Protein AF-A0A427YG38-F1 (afdb_monomer)

Secondary structure (DSSP, 8-state):
-HHHHHHHHHHHHHHHHHHHHHSSPPSSS--------SSTTS--------SSPPSS----STT-TT--HHHHHHHHHHHHHHHHHS-HHHHHHHHTT-HHHHHHHHTTS-HHHHHHHHHHHHHTT-

Sequence (126 aa):
MFNDDFQSTYERIAKRTVEMMAEEPEPEEREQIQLVAEDPSLTISFNLPDGPPPADLRLEGPGTEEMDVEVVREFLQRKWDIFESFKPELKQALKTEKLDEVNKVLARMKVPEAEEVVEKMQEGEC

Mean predicted aligned error: 11.21 Å

Structure (mmCIF, N/CA/C/O backbone):
data_AF-A0A427YG38-F1
#
_entry.id   AF-A0A427YG38-F1
#
loop_
_atom_site.group_PDB
_atom_site.id
_atom_site.type_symbol
_atom_site.label_atom_id
_atom_site.label_alt_id
_atom_site.label_comp_id
_atom_site.label_asym_id
_atom_site.label_entity_id
_atom_site.label_seq_id
_atom_site.pdbx_PDB_ins_code
_atom_site.Cartn_x
_atom_site.Cartn_y
_atom_site.Cartn_z
_atom_site.occupancy
_atom_site.B_iso_or_equiv
_atom_site.auth_seq_id
_atom_site.auth_comp_id
_atom_site.auth_asym_id
_atom_site.auth_atom_id
_atom_site.pdbx_PDB_model_num
ATOM 1 N N . MET A 1 1 ? -19.131 -31.932 29.374 1.00 72.06 1 MET A N 1
ATOM 2 C CA . MET A 1 1 ? -18.103 -31.282 30.214 1.00 72.06 1 MET A CA 1
ATOM 3 C C . MET A 1 1 ? -16.980 -30.706 29.361 1.00 72.06 1 MET A C 1
ATOM 5 O O . MET A 1 1 ? -16.987 -29.507 29.176 1.00 72.06 1 MET A O 1
ATOM 9 N N . PHE A 1 2 ? -16.095 -31.503 28.739 1.00 86.19 2 PHE A N 1
ATOM 10 C CA . PHE A 1 2 ? -15.015 -30.943 27.896 1.00 86.19 2 PHE A CA 1
ATOM 11 C C . PHE A 1 2 ? -15.514 -30.096 26.706 1.00 86.19 2 PHE A C 1
ATOM 13 O O . PHE A 1 2 ? -15.025 -28.993 26.494 1.00 86.19 2 PHE A O 1
ATOM 20 N N . ASN A 1 3 ? -16.509 -30.581 25.952 1.00 89.12 3 ASN A N 1
ATOM 21 C CA . ASN A 1 3 ? -17.047 -29.830 24.808 1.00 89.12 3 ASN A CA 1
ATOM 22 C C . ASN A 1 3 ? -17.744 -28.528 25.228 1.00 89.12 3 ASN A C 1
ATOM 24 O O . ASN A 1 3 ? -17.624 -27.529 24.527 1.00 89.12 3 ASN A O 1
ATOM 28 N N . ASP A 1 4 ? -18.418 -28.534 26.378 1.00 88.12 4 ASP A N 1
ATOM 29 C CA . ASP A 1 4 ? -19.126 -27.361 26.904 1.00 88.12 4 ASP A CA 1
ATOM 30 C C . ASP A 1 4 ? -18.126 -26.290 27.382 1.00 88.12 4 ASP A C 1
ATOM 32 O O . ASP A 1 4 ? -18.282 -25.098 27.106 1.00 88.12 4 ASP A O 1
ATOM 36 N N . ASP A 1 5 ? -17.036 -26.715 28.029 1.00 87.50 5 ASP A N 1
ATOM 37 C CA . ASP A 1 5 ? -15.943 -25.830 28.449 1.00 87.50 5 ASP A CA 1
ATOM 38 C C . ASP A 1 5 ? -15.187 -25.249 27.237 1.00 87.50 5 ASP A C 1
ATOM 40 O O . ASP A 1 5 ? -14.803 -24.074 27.236 1.00 87.50 5 ASP A O 1
ATOM 44 N N . PHE A 1 6 ? -15.021 -26.040 26.171 1.00 94.00 6 PHE A N 1
ATOM 45 C CA . PHE A 1 6 ? -14.421 -25.584 24.916 1.00 94.00 6 PHE A CA 1
ATOM 46 C C . PHE A 1 6 ? -15.293 -24.532 24.218 1.00 94.00 6 PHE A C 1
ATOM 48 O O . PHE A 1 6 ? -14.793 -23.465 23.855 1.00 94.00 6 PHE A O 1
ATOM 55 N N . GLN A 1 7 ? -16.596 -24.798 24.077 1.00 92.56 7 GLN A N 1
ATOM 56 C CA . GLN A 1 7 ? -17.547 -23.864 23.469 1.00 92.56 7 GLN A CA 1
ATOM 57 C C . GLN A 1 7 ? -17.645 -22.557 24.255 1.00 92.56 7 GLN A C 1
ATOM 59 O O . GLN A 1 7 ? -17.498 -21.489 23.665 1.00 92.56 7 GLN A O 1
ATOM 64 N N . SER A 1 8 ? -17.787 -22.619 25.581 1.00 91.00 8 SER A N 1
ATOM 65 C CA . SER A 1 8 ? -17.882 -21.405 26.405 1.00 91.00 8 SER A CA 1
ATOM 66 C C . SER A 1 8 ? -16.614 -20.543 26.341 1.00 91.00 8 SER A C 1
ATOM 68 O O . SER A 1 8 ? -16.684 -19.311 26.322 1.00 91.00 8 SER A O 1
ATOM 70 N N . THR A 1 9 ? -15.438 -21.173 26.260 1.00 89.19 9 THR A N 1
ATOM 71 C CA . THR A 1 9 ? -14.164 -20.460 26.102 1.00 89.19 9 THR A CA 1
ATOM 72 C C . THR A 1 9 ? -14.063 -19.810 24.727 1.00 89.19 9 THR A C 1
ATOM 74 O O . THR A 1 9 ? -13.687 -18.639 24.639 1.00 89.19 9 THR A O 1
ATOM 77 N N . TYR A 1 10 ? -14.427 -20.538 23.667 1.00 93.19 10 TYR A N 1
ATOM 78 C CA . TYR A 1 10 ? -14.460 -20.007 22.307 1.00 93.19 10 TYR A CA 1
ATOM 79 C C . TYR A 1 10 ? -15.397 -18.8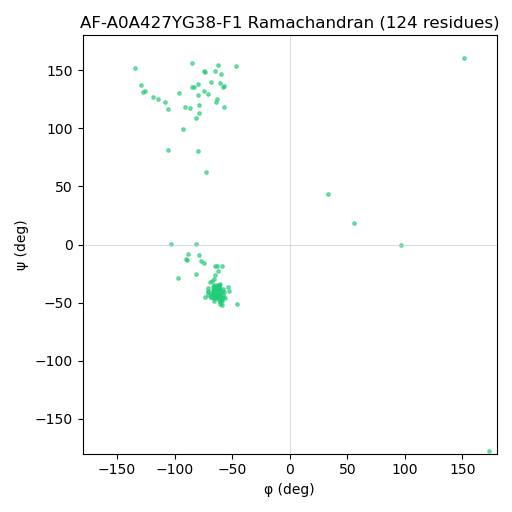01 22.204 1.00 93.19 10 TYR A C 1
ATOM 81 O O . TYR A 1 10 ? -14.976 -17.745 21.741 1.00 93.19 10 TYR A O 1
ATOM 89 N N . GLU A 1 11 ? -16.623 -18.909 22.720 1.00 93.88 11 GLU A N 1
ATOM 90 C CA . GLU A 1 11 ? -17.601 -17.816 22.734 1.00 93.88 11 GLU A CA 1
ATOM 91 C C . GLU A 1 11 ? -17.081 -16.589 23.485 1.00 93.88 11 GLU A C 1
ATOM 93 O O . GLU A 1 11 ? -17.250 -15.462 23.024 1.00 93.88 11 GLU A O 1
ATOM 98 N N . ARG A 1 12 ? -16.385 -16.780 24.611 1.00 91.06 12 ARG A N 1
ATOM 99 C CA . ARG A 1 12 ? -15.800 -15.670 25.374 1.00 91.06 12 ARG A CA 1
ATOM 100 C C . ARG A 1 12 ? -14.676 -14.966 24.612 1.00 91.06 12 ARG A C 1
ATOM 102 O O . ARG A 1 12 ? -14.564 -13.745 24.695 1.00 91.06 12 ARG A O 1
ATOM 109 N N . ILE A 1 13 ? -13.836 -15.715 23.898 1.00 91.31 13 ILE A N 1
ATOM 110 C CA . ILE A 1 13 ? -12.754 -15.156 23.071 1.00 91.31 13 ILE A CA 1
ATOM 111 C C . ILE A 1 13 ? -13.337 -14.456 21.834 1.00 91.31 13 ILE A C 1
ATOM 113 O O . ILE A 1 13 ? -12.941 -13.333 21.524 1.00 91.31 13 ILE A O 1
ATOM 117 N N . ALA A 1 14 ? -14.316 -15.072 21.170 1.00 90.62 14 ALA A N 1
ATOM 118 C CA . ALA A 1 14 ? -15.021 -14.491 20.030 1.00 90.62 14 ALA A CA 1
ATOM 119 C C . ALA A 1 14 ? -15.742 -13.191 20.423 1.00 90.62 14 ALA A C 1
ATOM 121 O O . ALA A 1 14 ? -15.636 -12.179 19.741 1.00 90.62 14 ALA A O 1
ATOM 122 N N . LYS A 1 15 ? -16.402 -13.173 21.584 1.00 90.44 15 LYS A N 1
ATOM 123 C CA . LYS A 1 15 ? -17.060 -11.972 22.103 1.00 90.44 15 LYS A CA 1
ATOM 124 C C . LYS A 1 15 ? -16.062 -10.848 22.387 1.00 90.44 15 LYS A C 1
ATOM 126 O O . LYS A 1 15 ? -16.279 -9.730 21.940 1.00 90.44 15 LYS A O 1
ATOM 131 N N . ARG A 1 16 ? -14.940 -11.152 23.049 1.00 87.19 16 ARG A N 1
ATOM 132 C CA . ARG A 1 16 ? -13.891 -10.156 23.325 1.00 87.19 16 ARG A CA 1
ATOM 133 C C . ARG A 1 16 ? -13.250 -9.600 22.060 1.00 87.19 16 ARG A C 1
ATOM 135 O O . ARG A 1 16 ? -12.946 -8.421 22.020 1.00 87.19 16 ARG A O 1
ATOM 142 N N . THR A 1 17 ? -13.034 -10.424 21.038 1.00 80.69 17 THR A N 1
ATOM 143 C CA . THR A 1 17 ? -12.457 -9.948 19.767 1.00 80.69 17 THR A CA 1
ATOM 144 C C . THR A 1 17 ? -13.401 -8.995 19.039 1.00 80.69 17 THR A C 1
ATOM 146 O O . THR A 1 17 ? -12.946 -7.965 18.553 1.00 80.69 17 THR A O 1
ATOM 149 N N . VAL A 1 18 ? -14.708 -9.270 19.047 1.00 83.62 18 VAL A N 1
ATOM 150 C CA . VAL A 1 18 ? -15.725 -8.346 18.517 1.00 83.62 18 VAL A CA 1
ATOM 151 C C . VAL A 1 18 ? -15.801 -7.057 19.341 1.00 83.62 18 VAL A C 1
ATOM 153 O O . VAL A 1 18 ? -15.850 -5.975 18.768 1.00 83.62 18 VAL A O 1
ATOM 156 N N . GLU A 1 19 ? -15.773 -7.154 20.672 1.00 83.12 19 GLU A N 1
ATOM 157 C CA . GLU A 1 19 ? -15.771 -5.987 21.567 1.00 83.12 19 GLU A CA 1
ATOM 158 C C . GLU A 1 19 ? -14.520 -5.118 21.370 1.00 83.12 19 GLU A C 1
ATOM 160 O O . GLU A 1 19 ? -14.646 -3.907 21.266 1.00 83.12 19 GLU A O 1
ATOM 165 N N . MET A 1 20 ? -13.332 -5.712 21.215 1.00 74.25 20 MET A N 1
ATOM 166 C CA . MET A 1 20 ? -12.085 -4.980 20.945 1.00 74.25 20 MET A CA 1
ATOM 167 C C . MET A 1 20 ? -12.086 -4.277 19.583 1.00 74.25 20 MET A C 1
ATOM 169 O O . MET A 1 20 ? -11.514 -3.200 19.463 1.00 74.25 20 MET A O 1
ATOM 173 N N . MET A 1 21 ? -12.719 -4.870 18.565 1.00 70.44 21 MET A N 1
ATOM 174 C CA . MET A 1 21 ? -12.921 -4.222 17.262 1.00 70.44 21 MET A CA 1
ATOM 175 C C . MET A 1 21 ? -13.923 -3.062 17.349 1.00 70.44 21 MET A C 1
ATOM 177 O O . MET A 1 21 ? -13.791 -2.087 16.621 1.00 70.44 21 MET A O 1
ATOM 181 N N . ALA A 1 22 ? -14.920 -3.156 18.232 1.00 70.00 22 ALA A N 1
ATOM 182 C CA . ALA A 1 22 ? -15.909 -2.100 18.454 1.00 70.00 22 ALA A CA 1
ATOM 183 C C . ALA A 1 22 ? -15.410 -0.983 19.393 1.00 70.00 22 ALA A C 1
ATOM 185 O O . ALA A 1 22 ? -15.894 0.140 19.306 1.00 70.00 22 ALA A O 1
ATOM 186 N N . GLU A 1 23 ? -14.459 -1.285 20.283 1.00 62.75 23 GLU A N 1
ATOM 187 C CA . GLU A 1 23 ? -13.730 -0.321 21.123 1.00 62.75 23 GLU A CA 1
ATOM 188 C C . GLU A 1 23 ? -12.562 0.354 20.386 1.00 62.75 23 GLU A C 1
ATOM 190 O O . GLU A 1 23 ? -11.879 1.200 20.973 1.00 62.75 23 GLU A O 1
ATOM 195 N N . GLU A 1 24 ? -12.315 0.030 19.107 1.00 59.09 24 GLU A N 1
ATOM 196 C CA . GLU A 1 24 ? -11.511 0.921 18.274 1.00 59.09 24 GLU A CA 1
ATOM 197 C C . GLU A 1 24 ? -12.197 2.291 18.288 1.00 59.09 24 GLU A C 1
ATOM 199 O O . GLU A 1 24 ? -13.369 2.387 17.924 1.00 59.09 24 GLU A O 1
ATOM 204 N N . PRO A 1 25 ? -11.527 3.342 18.785 1.00 53.00 25 PRO A N 1
ATOM 205 C CA . PRO A 1 25 ? -12.197 4.599 19.045 1.00 53.00 25 PRO A CA 1
ATOM 206 C C . PRO A 1 25 ? -12.786 5.144 17.748 1.00 53.00 25 PRO A C 1
ATOM 208 O O . PRO A 1 25 ? -12.147 5.099 16.691 1.00 53.00 25 PRO A O 1
ATOM 211 N N . GLU A 1 26 ? -14.006 5.671 17.868 1.00 59.06 26 GLU A N 1
ATOM 212 C CA . GLU A 1 26 ? -14.631 6.528 16.864 1.00 59.06 26 GLU A CA 1
ATOM 213 C C . GLU A 1 26 ? -13.640 7.611 16.394 1.00 59.06 26 GLU A C 1
ATOM 215 O O . GLU A 1 26 ? -12.716 7.950 17.140 1.00 59.06 26 GLU A O 1
ATOM 220 N N . PRO A 1 27 ? -13.778 8.134 15.159 1.00 51.53 27 PRO A N 1
ATOM 221 C CA . PRO A 1 27 ? -12.769 8.966 14.504 1.00 51.53 27 PRO A CA 1
ATOM 222 C C . PRO A 1 27 ? -12.692 10.381 15.110 1.00 51.53 27 PRO A C 1
ATOM 224 O O . PRO A 1 27 ? -12.946 11.376 14.440 1.00 51.53 27 PRO A O 1
ATOM 227 N N . GLU A 1 28 ? -12.338 10.492 16.386 1.00 50.03 28 GLU A N 1
ATOM 228 C CA . GLU A 1 28 ? -11.843 11.716 17.003 1.00 50.03 28 GLU A CA 1
ATOM 229 C C . GLU A 1 28 ? -10.373 11.885 16.614 1.00 50.03 28 GLU A C 1
ATOM 231 O O . GLU A 1 28 ? -9.534 11.064 16.982 1.00 50.03 28 GLU A O 1
ATOM 236 N N . GLU A 1 29 ? -10.103 12.924 15.814 1.00 58.97 29 GLU A N 1
ATOM 237 C CA . GLU A 1 29 ? -8.800 13.572 15.561 1.00 58.97 29 GLU A CA 1
ATOM 238 C C . GLU A 1 29 ? -7.563 12.656 15.582 1.00 58.97 29 GLU A C 1
ATOM 240 O O . GLU A 1 29 ? -6.512 12.994 16.123 1.00 58.97 29 GLU A O 1
ATOM 245 N N . ARG A 1 30 ? -7.656 11.475 14.970 1.00 68.38 30 ARG A N 1
ATOM 246 C CA . ARG A 1 30 ? -6.468 10.676 14.679 1.00 68.38 30 ARG A CA 1
ATOM 247 C C . ARG A 1 30 ? -5.744 11.321 13.513 1.00 68.38 30 ARG A C 1
ATOM 249 O O . ARG A 1 30 ? -6.370 11.637 12.505 1.00 68.38 30 ARG A O 1
ATOM 256 N N . GLU A 1 31 ? -4.438 11.497 13.657 1.00 80.69 31 GLU A N 1
ATOM 257 C CA . GLU A 1 31 ? -3.556 11.838 12.546 1.00 80.69 31 GLU A CA 1
ATOM 258 C C . GLU A 1 31 ? -3.667 10.744 11.471 1.00 80.69 31 GLU A C 1
ATOM 260 O O . GLU A 1 31 ? -3.710 9.552 11.786 1.00 80.69 31 GLU A O 1
ATOM 265 N N . GLN A 1 32 ? -3.772 11.149 10.205 1.00 88.00 32 GLN A N 1
ATOM 266 C CA . GLN A 1 32 ? -3.947 10.251 9.060 1.00 88.00 32 GLN A CA 1
ATOM 267 C C . GLN A 1 32 ? -3.003 10.672 7.943 1.00 88.00 32 GLN A C 1
ATOM 269 O O . GLN A 1 32 ? -2.691 11.854 7.793 1.00 88.00 32 GLN A O 1
ATOM 274 N N . ILE A 1 33 ? -2.603 9.704 7.127 1.00 89.25 33 ILE A N 1
ATOM 275 C CA . ILE A 1 33 ? -1.859 9.959 5.898 1.00 89.25 33 ILE A CA 1
ATOM 276 C C . ILE A 1 33 ? -2.841 9.997 4.728 1.00 89.25 33 ILE A C 1
ATOM 278 O O . ILE A 1 33 ? -3.666 9.095 4.572 1.00 89.25 33 ILE A O 1
ATOM 282 N N . GLN A 1 34 ? -2.739 11.040 3.903 1.00 89.56 34 GLN A N 1
ATOM 283 C CA . GLN A 1 34 ? -3.554 11.223 2.707 1.00 89.56 34 GLN A CA 1
ATOM 284 C C . GLN A 1 34 ? -2.663 11.444 1.485 1.00 89.56 34 GLN A C 1
ATOM 286 O O . GLN A 1 34 ? -1.773 12.293 1.492 1.00 89.56 34 GLN A O 1
ATOM 291 N N . LEU A 1 35 ? -2.954 10.714 0.412 1.00 88.94 35 LEU A N 1
ATOM 292 C CA . LEU A 1 35 ? -2.379 10.958 -0.901 1.00 88.94 35 LEU A CA 1
ATOM 293 C C . LEU A 1 35 ? -3.169 12.061 -1.612 1.00 88.94 35 LEU A C 1
ATOM 295 O O . LEU A 1 35 ? -4.404 12.051 -1.623 1.00 88.94 35 LEU A O 1
ATOM 299 N N . VAL A 1 36 ? -2.448 12.992 -2.232 1.00 87.44 36 VAL A N 1
ATOM 300 C CA . VAL A 1 36 ? -3.003 14.122 -2.984 1.00 87.44 36 VAL A CA 1
ATOM 301 C C . VAL A 1 36 ? -2.341 14.153 -4.358 1.00 87.44 36 VAL A C 1
ATOM 303 O O . VAL A 1 36 ? -1.135 13.941 -4.469 1.00 87.44 36 VAL A O 1
ATOM 306 N N . ALA A 1 37 ? -3.129 14.394 -5.405 1.00 82.25 37 ALA A N 1
ATOM 307 C CA . ALA A 1 37 ? -2.595 14.600 -6.745 1.00 82.25 37 ALA A CA 1
ATOM 308 C C . ALA A 1 37 ? -1.816 15.921 -6.808 1.00 82.25 37 ALA A C 1
ATOM 310 O O . ALA A 1 37 ? -2.274 16.931 -6.273 1.00 82.25 37 ALA A O 1
ATOM 311 N N . GLU A 1 38 ? -0.679 15.931 -7.502 1.00 80.94 38 GLU A N 1
ATOM 312 C CA . GLU A 1 38 ? 0.097 17.159 -7.717 1.00 80.94 38 GLU A CA 1
ATOM 313 C C . GLU A 1 38 ? -0.704 18.215 -8.503 1.00 80.94 38 GLU A C 1
ATOM 315 O O . GLU A 1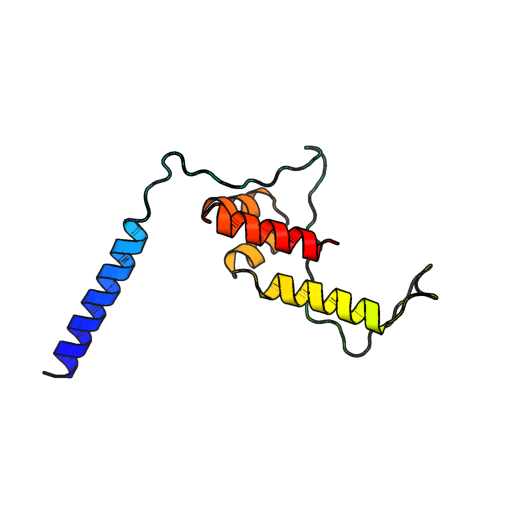 38 ? -0.637 19.403 -8.192 1.00 80.94 38 GLU A O 1
ATOM 320 N N . ASP A 1 39 ? -1.530 17.776 -9.461 1.00 79.50 39 ASP A N 1
ATOM 321 C CA . ASP A 1 39 ? -2.490 18.615 -10.182 1.00 79.50 39 ASP A CA 1
ATOM 322 C C . ASP A 1 39 ? -3.896 17.981 -10.113 1.00 79.50 39 ASP A C 1
ATOM 324 O O . ASP A 1 39 ? -4.042 16.795 -10.423 1.00 79.50 39 ASP A O 1
ATOM 328 N N . PRO A 1 40 ? -4.953 18.740 -9.760 1.00 73.19 40 PRO A N 1
ATOM 329 C CA . PRO A 1 40 ? -6.338 18.251 -9.729 1.00 73.19 40 PRO A CA 1
ATOM 330 C C . PRO A 1 40 ? -6.870 17.718 -11.070 1.00 73.19 40 PRO A C 1
ATOM 332 O O . PRO A 1 40 ? -7.889 17.030 -11.099 1.00 73.19 40 PRO A O 1
ATOM 335 N N . SER A 1 41 ? -6.222 18.070 -12.179 1.00 73.94 41 SER A N 1
ATOM 336 C CA . SER A 1 41 ? -6.574 17.664 -13.543 1.00 73.94 41 SER A CA 1
ATOM 337 C C . SER A 1 41 ? -5.876 16.370 -13.972 1.00 73.94 41 SER A C 1
ATOM 339 O O . SER A 1 41 ? -6.236 15.800 -15.004 1.00 73.94 41 SER A O 1
ATOM 341 N N . LEU A 1 42 ? -4.871 15.904 -13.218 1.00 71.75 42 LEU A N 1
ATOM 342 C CA . LEU A 1 42 ? -4.165 14.657 -13.501 1.00 71.75 42 LEU A CA 1
ATOM 343 C C . LEU A 1 42 ? -4.985 13.462 -13.010 1.00 71.75 42 LEU A C 1
ATOM 345 O O . LEU A 1 42 ? -5.399 13.384 -11.855 1.00 71.75 42 LEU A O 1
ATOM 349 N N . THR A 1 43 ? -5.195 12.492 -13.900 1.00 66.50 43 THR A N 1
ATOM 350 C CA . THR A 1 43 ? -5.753 11.190 -13.522 1.00 66.50 43 THR A CA 1
ATOM 351 C C . THR A 1 43 ? -4.618 10.337 -12.971 1.00 66.50 43 THR A C 1
ATOM 353 O O . THR A 1 43 ? -3.735 9.927 -13.723 1.00 66.50 43 THR A O 1
ATOM 356 N N . ILE A 1 44 ? -4.616 10.095 -11.659 1.00 70.81 44 ILE A N 1
ATOM 357 C CA . ILE A 1 44 ? -3.648 9.186 -11.039 1.00 70.81 44 ILE A CA 1
ATOM 358 C C . ILE A 1 44 ? -3.899 7.783 -11.587 1.00 70.81 44 ILE A C 1
ATOM 360 O O . ILE A 1 44 ? -5.003 7.260 -11.470 1.00 70.81 44 ILE A O 1
ATOM 364 N N . SER A 1 45 ? -2.870 7.191 -12.185 1.00 72.44 45 SER A N 1
ATOM 365 C CA . SER A 1 45 ? -2.873 5.796 -12.626 1.00 72.44 45 SER A CA 1
ATOM 366 C C . SER A 1 45 ? -1.841 5.049 -11.794 1.00 72.44 45 SER A C 1
ATOM 368 O O . SER A 1 45 ? -0.690 5.473 -11.736 1.00 72.44 45 SER A O 1
ATOM 370 N N . PHE A 1 46 ? -2.247 3.965 -11.139 1.00 78.75 46 PHE A N 1
ATOM 371 C CA . PHE A 1 46 ? -1.323 3.112 -10.394 1.00 78.75 46 PHE A CA 1
ATOM 372 C C . PHE A 1 46 ? -0.829 2.018 -11.339 1.00 78.75 46 PHE A C 1
ATOM 374 O O . PHE A 1 46 ? -1.627 1.219 -11.826 1.00 78.75 46 PHE A O 1
ATOM 381 N N . ASN A 1 47 ? 0.476 1.965 -11.611 1.00 78.69 47 ASN A N 1
ATOM 382 C CA . ASN A 1 47 ? 1.047 0.937 -12.484 1.00 78.69 47 ASN A CA 1
ATOM 383 C C . ASN A 1 47 ? 1.224 -0.369 -11.705 1.00 78.69 47 ASN A C 1
ATOM 385 O O . ASN A 1 47 ? 2.309 -0.684 -11.214 1.00 78.69 47 ASN A O 1
ATOM 389 N N . LEU A 1 48 ? 0.131 -1.116 -11.558 1.00 83.19 48 LEU A N 1
ATOM 390 C CA . LEU A 1 48 ? 0.128 -2.354 -10.790 1.00 83.19 48 LEU A CA 1
ATOM 391 C C . LEU A 1 48 ? 0.702 -3.520 -11.597 1.00 83.19 48 LEU A C 1
ATOM 393 O O . LEU A 1 48 ? 0.369 -3.678 -12.771 1.00 83.19 48 LEU A O 1
ATOM 397 N N . PRO A 1 49 ? 1.527 -4.378 -10.974 1.00 84.31 49 PRO A N 1
ATOM 398 C CA . PRO A 1 49 ? 1.953 -5.609 -11.612 1.00 84.31 49 PRO A CA 1
ATOM 399 C C . PRO A 1 49 ? 0.773 -6.590 -11.696 1.00 84.31 49 PRO A C 1
ATOM 401 O O . PRO A 1 49 ? 0.115 -6.885 -10.697 1.00 84.31 49 PRO A O 1
ATOM 404 N N . ASP A 1 50 ? 0.523 -7.132 -12.889 1.00 79.56 50 ASP A N 1
ATOM 405 C CA . ASP A 1 50 ? -0.543 -8.119 -13.127 1.00 79.56 50 ASP A CA 1
ATOM 406 C C . ASP A 1 50 ? -0.211 -9.518 -12.581 1.00 79.56 50 ASP A C 1
ATOM 408 O O . ASP A 1 50 ? -1.086 -10.379 -12.450 1.00 79.56 50 ASP A O 1
ATOM 412 N N . G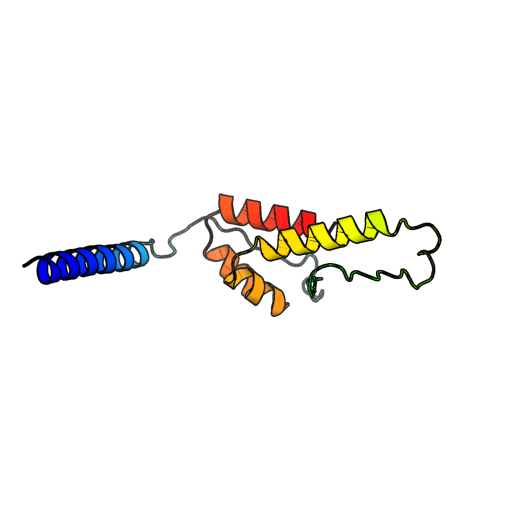LY A 1 51 ? 1.060 -9.764 -12.265 1.00 83.25 51 GLY A N 1
ATOM 413 C CA . GLY A 1 51 ? 1.545 -11.047 -11.786 1.00 83.25 51 GLY A CA 1
ATOM 414 C C . GLY A 1 51 ? 3.067 -11.092 -11.662 1.00 83.25 51 GLY A C 1
ATOM 415 O O . GLY A 1 51 ? 3.744 -10.095 -11.929 1.00 83.25 51 GLY A O 1
ATOM 416 N N . PRO A 1 52 ? 3.619 -12.255 -11.279 1.00 85.12 52 PRO A N 1
ATOM 417 C CA . PRO A 1 52 ? 5.059 -12.457 -11.268 1.00 85.12 52 PRO A CA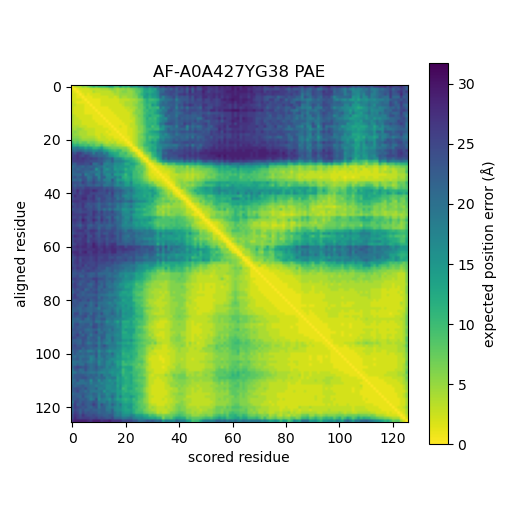 1
ATOM 418 C C . PRO A 1 52 ? 5.644 -12.323 -12.687 1.00 85.12 52 PRO A C 1
ATOM 420 O O . PRO A 1 52 ? 4.948 -12.603 -13.670 1.00 85.12 52 PRO A O 1
ATOM 423 N N . PRO A 1 53 ? 6.932 -11.957 -12.814 1.00 83.69 53 PRO A N 1
ATOM 424 C CA . PRO A 1 53 ? 7.593 -11.837 -14.108 1.00 83.69 53 PRO A CA 1
ATOM 425 C C . PRO A 1 53 ? 7.520 -13.154 -14.901 1.00 83.69 53 PRO A C 1
ATOM 427 O O . PRO A 1 53 ? 7.761 -14.227 -14.332 1.00 83.69 53 PRO A O 1
ATOM 430 N N . PRO A 1 54 ? 7.222 -13.109 -16.212 1.00 83.19 54 PRO A N 1
ATOM 431 C CA . PRO A 1 54 ? 7.160 -14.308 -17.038 1.00 83.19 54 PRO A CA 1
ATOM 432 C C . PRO A 1 54 ? 8.534 -14.983 -17.155 1.00 83.19 54 PRO A C 1
ATOM 434 O O . PRO A 1 54 ? 9.576 -14.330 -17.142 1.00 83.19 54 PRO A O 1
ATOM 437 N N . ALA A 1 55 ? 8.535 -16.312 -17.304 1.00 77.06 55 ALA A N 1
ATOM 438 C CA . ALA A 1 55 ? 9.767 -17.095 -17.433 1.00 77.06 55 ALA A CA 1
ATOM 439 C C . ALA A 1 55 ? 10.526 -16.822 -18.749 1.00 77.06 55 ALA A C 1
ATOM 441 O O . ALA A 1 55 ? 11.750 -16.908 -18.766 1.00 77.06 55 ALA A O 1
ATOM 442 N N . ASP A 1 56 ? 9.806 -16.495 -19.826 1.00 78.62 56 ASP A N 1
ATOM 443 C CA . ASP A 1 56 ? 10.362 -16.044 -21.109 1.00 78.62 56 ASP A CA 1
ATOM 444 C C . ASP A 1 56 ? 10.110 -14.532 -21.232 1.00 78.62 56 ASP A C 1
ATOM 446 O O . ASP A 1 56 ? 9.106 -14.099 -21.798 1.00 78.62 56 ASP A O 1
ATOM 450 N N . LEU A 1 57 ? 10.970 -13.730 -20.592 1.00 79.00 57 LEU A N 1
ATOM 451 C CA . LEU A 1 57 ? 10.926 -12.268 -20.655 1.00 79.00 57 LEU A CA 1
ATOM 452 C C . LEU A 1 57 ? 11.712 -11.792 -21.882 1.00 79.00 57 LEU A C 1
ATOM 454 O O . LEU A 1 57 ? 12.922 -12.000 -21.967 1.00 79.00 57 LEU A O 1
ATOM 458 N N . ARG A 1 58 ? 11.030 -11.133 -22.822 1.00 78.25 58 ARG A N 1
ATOM 459 C CA . ARG A 1 58 ? 11.639 -10.553 -24.026 1.00 78.25 58 ARG A CA 1
ATOM 460 C C . ARG A 1 58 ? 11.425 -9.051 -24.026 1.00 78.25 58 ARG A C 1
ATOM 462 O O . ARG A 1 58 ? 10.297 -8.590 -23.875 1.00 78.25 58 ARG A O 1
ATOM 469 N N . LEU A 1 59 ? 12.510 -8.300 -24.181 1.00 77.00 59 LEU A N 1
ATOM 470 C CA . LEU A 1 59 ? 12.464 -6.843 -24.206 1.00 77.00 59 LEU A CA 1
ATOM 471 C C . LEU A 1 59 ? 12.328 -6.371 -25.656 1.00 77.00 59 LEU A C 1
ATOM 473 O O . LEU A 1 59 ? 13.306 -6.326 -26.399 1.00 77.00 59 LEU A O 1
ATOM 477 N N . GLU A 1 60 ? 11.109 -6.033 -26.066 1.00 74.12 60 GLU A N 1
ATOM 478 C CA . GLU A 1 60 ? 10.814 -5.539 -27.414 1.00 74.12 60 GLU A CA 1
ATOM 479 C C . GLU A 1 60 ? 10.491 -4.036 -27.367 1.00 74.12 60 GLU A C 1
ATOM 481 O O . GLU A 1 60 ? 9.570 -3.619 -26.668 1.00 74.12 60 GLU A O 1
ATOM 486 N N . GLY A 1 61 ? 11.241 -3.211 -28.107 1.00 74.50 61 GLY A N 1
ATOM 487 C CA . GLY A 1 61 ? 10.985 -1.771 -28.229 1.00 74.50 61 GLY A CA 1
ATOM 488 C C . GLY A 1 61 ? 12.249 -0.942 -28.497 1.00 74.50 61 GLY A C 1
ATOM 489 O O . GLY A 1 61 ? 13.361 -1.404 -28.254 1.00 74.50 61 GLY A O 1
ATOM 490 N N . PRO A 1 62 ? 12.124 0.295 -29.012 1.00 61.72 62 PRO A N 1
ATOM 491 C CA . PRO A 1 62 ? 13.275 1.183 -29.152 1.00 61.72 62 PRO A CA 1
ATOM 492 C C . PRO A 1 62 ? 13.857 1.514 -27.767 1.00 61.72 62 PRO A C 1
ATOM 494 O O . PRO A 1 62 ? 13.136 1.992 -26.895 1.00 61.72 62 PRO A O 1
ATOM 497 N N . GLY A 1 63 ? 15.157 1.268 -27.572 1.00 70.50 63 GLY A N 1
ATOM 498 C CA . GLY A 1 63 ? 15.861 1.513 -26.303 1.00 70.50 63 GLY A CA 1
ATOM 499 C C . GLY A 1 63 ? 16.009 0.295 -25.382 1.00 70.50 63 GLY A C 1
ATOM 500 O O . GLY A 1 63 ? 16.628 0.422 -24.331 1.00 70.50 63 GLY A O 1
ATOM 501 N N . THR A 1 64 ? 15.506 -0.884 -25.769 1.00 71.06 64 THR A N 1
ATOM 502 C CA . THR A 1 64 ? 15.685 -2.124 -24.988 1.00 71.06 64 THR A CA 1
ATOM 503 C C . THR A 1 64 ? 16.955 -2.907 -25.335 1.00 71.06 64 THR A C 1
ATOM 505 O O . THR A 1 64 ? 17.295 -3.860 -24.641 1.00 71.06 64 THR A O 1
ATOM 508 N N . GLU A 1 65 ? 17.673 -2.501 -26.385 1.00 74.31 65 GLU A N 1
ATOM 509 C CA . GLU A 1 65 ? 18.841 -3.204 -26.941 1.00 74.31 65 GLU A CA 1
ATOM 510 C C . GLU A 1 65 ? 20.043 -3.258 -25.980 1.00 74.31 65 GLU A C 1
ATOM 512 O O . GLU A 1 65 ? 20.850 -4.181 -26.062 1.00 74.31 65 GLU A O 1
ATOM 517 N N . GLU A 1 66 ? 20.148 -2.297 -25.056 1.00 75.25 66 GLU A N 1
ATOM 518 C CA . GLU A 1 66 ? 21.219 -2.221 -24.048 1.00 75.25 66 GLU A CA 1
ATOM 519 C C . GLU A 1 66 ? 20.768 -2.668 -22.645 1.00 75.25 66 GLU A C 1
ATOM 521 O O . GLU A 1 66 ? 21.555 -2.627 -21.700 1.00 75.25 66 GLU A O 1
ATOM 526 N N . MET A 1 67 ? 19.506 -3.079 -22.476 1.00 78.44 67 MET A N 1
ATOM 527 C CA . MET A 1 67 ? 18.965 -3.451 -21.168 1.00 78.44 67 MET A CA 1
ATOM 528 C C . MET A 1 67 ? 19.267 -4.910 -20.823 1.00 78.44 67 MET A C 1
ATOM 530 O O . MET A 1 67 ? 19.059 -5.818 -21.628 1.00 78.44 67 MET A O 1
ATOM 534 N N . ASP A 1 68 ? 19.699 -5.141 -19.585 1.00 83.75 68 ASP A N 1
ATOM 535 C CA . ASP A 1 68 ? 19.906 -6.486 -19.058 1.00 83.75 68 ASP A CA 1
ATOM 536 C C . ASP A 1 68 ? 18.565 -7.112 -18.636 1.00 83.75 68 ASP A C 1
ATOM 538 O O . ASP A 1 68 ? 17.854 -6.597 -17.767 1.00 83.75 68 ASP A O 1
ATOM 542 N N . VAL A 1 69 ? 18.218 -8.239 -19.262 1.00 84.38 69 VAL A N 1
ATOM 543 C CA . VAL A 1 69 ? 16.978 -8.985 -19.004 1.00 84.38 69 VAL A CA 1
ATOM 544 C C . VAL A 1 69 ? 16.906 -9.470 -17.554 1.00 84.38 69 VAL A C 1
ATOM 546 O O . VAL A 1 69 ? 15.814 -9.506 -16.985 1.00 84.38 69 VAL A O 1
ATOM 549 N N . GLU A 1 70 ? 18.039 -9.817 -16.938 1.00 84.81 70 GLU A N 1
ATOM 550 C CA . GLU A 1 70 ? 18.079 -10.243 -15.536 1.00 84.81 70 GLU A CA 1
ATOM 551 C C . GLU A 1 70 ? 17.722 -9.079 -14.609 1.00 84.81 70 GLU A C 1
ATOM 553 O O . GLU A 1 70 ? 16.865 -9.233 -13.740 1.00 84.81 70 GLU A O 1
ATOM 558 N N . VAL A 1 71 ? 18.266 -7.887 -14.871 1.00 85.31 71 VAL A N 1
ATOM 559 C CA . VAL A 1 71 ? 17.963 -6.669 -14.101 1.00 85.31 71 VAL A CA 1
ATOM 560 C C . VAL A 1 71 ? 16.488 -6.283 -14.231 1.00 85.31 71 VAL A C 1
ATOM 562 O O . VAL A 1 71 ? 15.836 -5.978 -13.232 1.00 85.31 71 VAL A O 1
ATOM 565 N N . VAL A 1 72 ? 15.919 -6.343 -15.440 1.00 85.62 72 VAL A N 1
ATOM 566 C CA . VAL A 1 72 ? 14.485 -6.060 -15.640 1.00 85.62 72 VAL A CA 1
ATOM 567 C C . VAL A 1 72 ? 13.619 -7.091 -14.921 1.00 85.62 72 VAL A C 1
ATOM 569 O O . VAL A 1 72 ? 12.593 -6.748 -14.333 1.00 85.62 72 VAL A O 1
ATOM 572 N N . ARG A 1 73 ? 14.021 -8.362 -14.928 1.00 86.69 73 ARG A N 1
ATOM 573 C CA . ARG A 1 73 ? 13.296 -9.409 -14.212 1.00 86.69 73 ARG A CA 1
ATOM 574 C C . ARG A 1 73 ? 13.325 -9.187 -12.703 1.00 86.69 73 ARG A C 1
ATOM 576 O O . ARG A 1 73 ? 12.280 -9.322 -12.071 1.00 86.69 73 ARG A O 1
ATOM 583 N N . GLU A 1 74 ? 14.482 -8.859 -12.134 1.00 87.56 74 GLU A N 1
ATOM 584 C CA . GLU A 1 74 ? 14.614 -8.540 -10.708 1.00 87.56 74 GLU A CA 1
ATOM 585 C C . GLU A 1 74 ? 13.756 -7.335 -10.324 1.00 87.56 74 GLU A C 1
ATOM 587 O O . GLU A 1 74 ? 13.052 -7.372 -9.316 1.00 87.56 74 GLU A O 1
ATOM 592 N N . PHE A 1 75 ? 13.743 -6.305 -11.169 1.00 87.00 75 PHE A N 1
ATOM 593 C CA . PHE A 1 75 ? 12.894 -5.135 -10.998 1.00 87.00 75 PHE A CA 1
ATOM 594 C C . PHE A 1 75 ? 11.403 -5.500 -10.966 1.00 87.00 75 PHE A C 1
ATOM 596 O O . PHE A 1 75 ? 10.696 -5.176 -10.011 1.00 87.00 75 PHE A O 1
ATOM 603 N N . LEU A 1 76 ? 10.926 -6.244 -11.970 1.00 87.38 76 LEU A N 1
ATOM 604 C CA . LEU A 1 76 ? 9.535 -6.698 -12.037 1.00 87.38 76 LEU A CA 1
ATOM 605 C C . LEU A 1 76 ? 9.172 -7.610 -10.854 1.00 87.38 76 LEU A C 1
ATOM 607 O O . LEU A 1 76 ? 8.060 -7.527 -10.334 1.00 87.38 76 LEU A O 1
ATOM 611 N N . GLN A 1 77 ? 10.104 -8.458 -10.407 1.00 89.44 77 GLN A N 1
ATOM 612 C CA . GLN A 1 77 ? 9.905 -9.314 -9.239 1.00 89.44 77 GLN A CA 1
ATOM 613 C C . GLN A 1 77 ? 9.762 -8.477 -7.969 1.00 89.44 77 GLN A C 1
ATOM 615 O O . GLN A 1 77 ? 8.832 -8.702 -7.201 1.00 89.44 77 GLN A O 1
ATOM 620 N N . ARG A 1 78 ? 10.625 -7.474 -7.772 1.00 89.56 78 ARG A N 1
ATOM 621 C CA . ARG A 1 78 ? 10.563 -6.580 -6.611 1.00 89.56 78 ARG A CA 1
ATOM 622 C C . ARG A 1 78 ? 9.237 -5.825 -6.558 1.00 89.56 78 ARG A C 1
ATOM 624 O O . ARG A 1 78 ? 8.605 -5.799 -5.506 1.00 89.56 78 ARG A O 1
ATOM 631 N N . LYS A 1 79 ? 8.770 -5.287 -7.693 1.00 89.62 79 LYS A N 1
ATOM 632 C CA . LYS A 1 79 ? 7.439 -4.658 -7.790 1.00 89.62 79 LYS A CA 1
ATOM 633 C C . LYS A 1 79 ? 6.327 -5.618 -7.372 1.00 89.62 79 LYS A C 1
ATOM 635 O O . LYS A 1 79 ? 5.437 -5.242 -6.609 1.00 89.62 79 LYS A O 1
ATOM 640 N N . TRP A 1 80 ? 6.380 -6.856 -7.862 1.00 90.62 80 TRP A N 1
ATOM 641 C CA . TRP A 1 80 ? 5.403 -7.885 -7.518 1.00 90.62 80 TRP A CA 1
ATOM 642 C C . TRP A 1 80 ? 5.434 -8.249 -6.028 1.00 90.62 80 TRP A C 1
ATOM 644 O O . TRP A 1 80 ? 4.381 -8.316 -5.399 1.00 90.62 80 TRP A O 1
ATOM 654 N N . ASP A 1 81 ? 6.618 -8.416 -5.442 1.00 91.31 81 ASP A N 1
ATOM 655 C CA . ASP A 1 81 ? 6.782 -8.775 -4.030 1.00 91.31 81 ASP A CA 1
ATOM 656 C C . ASP A 1 81 ? 6.276 -7.662 -3.099 1.00 91.31 81 ASP A C 1
ATOM 658 O O . ASP A 1 81 ? 5.592 -7.937 -2.108 1.00 91.31 81 ASP A O 1
ATOM 662 N N . ILE 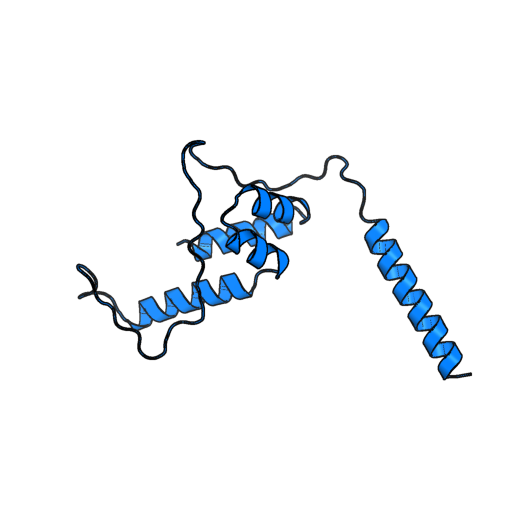A 1 82 ? 6.548 -6.398 -3.442 1.00 91.19 82 ILE A N 1
ATOM 663 C CA . ILE A 1 82 ? 6.002 -5.232 -2.738 1.00 91.19 82 ILE A CA 1
ATOM 664 C C . ILE A 1 82 ? 4.475 -5.245 -2.807 1.00 91.19 82 ILE A C 1
ATOM 666 O O . ILE A 1 82 ? 3.819 -5.167 -1.765 1.00 91.19 82 ILE A O 1
ATOM 670 N N . PHE A 1 83 ? 3.909 -5.397 -4.008 1.00 91.00 83 PHE A N 1
ATOM 671 C CA . PHE A 1 83 ? 2.462 -5.451 -4.191 1.00 91.00 83 PHE A CA 1
ATOM 672 C C . PHE A 1 83 ? 1.835 -6.589 -3.379 1.00 91.00 83 PHE A C 1
ATOM 674 O O . PHE A 1 83 ? 0.848 -6.379 -2.675 1.00 91.00 83 PHE A O 1
ATOM 681 N N . GLU A 1 84 ? 2.428 -7.782 -3.406 1.00 91.75 84 GLU A N 1
ATOM 682 C CA . GLU A 1 84 ? 1.929 -8.934 -2.659 1.00 91.75 84 GLU A CA 1
ATOM 683 C C . GLU A 1 84 ? 2.013 -8.759 -1.143 1.00 91.75 84 GLU A C 1
ATOM 685 O O . GLU A 1 84 ? 1.138 -9.273 -0.439 1.00 91.75 84 GLU A O 1
ATOM 690 N N . SER A 1 85 ? 2.988 -7.985 -0.652 1.00 92.31 85 SER A N 1
ATOM 691 C CA . SER A 1 85 ? 3.130 -7.653 0.769 1.00 92.31 85 SER A CA 1
ATOM 692 C C . SER A 1 85 ? 1.978 -6.802 1.322 1.00 92.31 85 SER A C 1
ATOM 694 O O . SER A 1 85 ? 1.773 -6.756 2.539 1.00 92.31 85 SER A O 1
ATOM 696 N N . PHE A 1 86 ? 1.202 -6.144 0.455 1.00 92.56 86 PHE A N 1
ATOM 697 C CA . PHE A 1 86 ? 0.082 -5.308 0.867 1.00 92.56 86 PHE A CA 1
ATOM 698 C C . PHE A 1 86 ? -1.138 -6.114 1.314 1.00 92.56 86 PHE A C 1
ATOM 700 O O . PHE A 1 86 ? -1.459 -7.194 0.803 1.00 92.56 86 PHE A O 1
ATOM 707 N N . LYS A 1 87 ? -1.892 -5.529 2.252 1.00 92.44 87 LYS A N 1
ATOM 708 C CA . LYS A 1 87 ? -3.167 -6.086 2.713 1.00 92.44 87 LYS A CA 1
ATOM 709 C C . LYS A 1 87 ? -4.160 -6.205 1.544 1.00 92.44 87 LYS A C 1
ATOM 711 O O . LYS A 1 87 ? -4.174 -5.337 0.667 1.00 92.44 87 LYS A O 1
ATOM 716 N N . PRO A 1 88 ? -5.044 -7.223 1.537 1.00 92.81 88 PRO A N 1
ATOM 717 C CA . PRO A 1 88 ? -6.024 -7.420 0.466 1.00 92.81 88 PRO A CA 1
ATOM 718 C C . PRO A 1 88 ? -6.894 -6.190 0.182 1.00 92.81 88 PRO A C 1
ATOM 720 O O . PRO A 1 88 ? -7.198 -5.912 -0.974 1.00 92.81 88 PRO A O 1
ATOM 723 N N . GLU A 1 89 ? -7.254 -5.440 1.224 1.00 93.06 89 GLU A N 1
ATOM 724 C CA . GLU A 1 89 ? -8.043 -4.206 1.132 1.00 93.06 89 GLU A CA 1
ATOM 725 C C . GLU A 1 89 ? -7.319 -3.127 0.321 1.00 93.06 89 GLU A C 1
ATOM 727 O O . GLU A 1 89 ? -7.904 -2.533 -0.583 1.00 93.06 89 GLU A O 1
ATOM 732 N N . LEU A 1 90 ? -6.022 -2.934 0.579 1.00 91.94 90 LEU A N 1
ATOM 733 C CA . LEU A 1 90 ? -5.201 -1.981 -0.159 1.00 91.94 90 LEU A CA 1
ATOM 734 C C . LEU A 1 90 ? -4.992 -2.434 -1.607 1.00 91.94 90 LEU A C 1
ATOM 736 O O . LEU A 1 90 ? -5.159 -1.635 -2.522 1.00 91.94 90 LEU A O 1
ATOM 740 N N . LYS A 1 91 ? -4.719 -3.727 -1.841 1.00 91.31 91 LYS A N 1
ATOM 741 C CA . LYS A 1 91 ? -4.612 -4.284 -3.202 1.00 91.31 91 LYS A CA 1
ATOM 742 C C . LYS A 1 91 ? -5.885 -4.053 -4.019 1.00 91.31 91 LYS A C 1
ATOM 744 O O . LYS A 1 91 ? -5.807 -3.751 -5.206 1.00 91.31 91 LYS A O 1
ATOM 749 N N . GLN A 1 92 ? -7.058 -4.204 -3.402 1.00 91.50 92 GLN A N 1
ATOM 750 C CA . GLN A 1 92 ? -8.339 -3.929 -4.055 1.00 91.50 92 GLN A CA 1
ATOM 751 C C . GLN A 1 92 ? -8.519 -2.440 -4.338 1.00 91.50 92 GLN A C 1
ATOM 753 O O . GLN A 1 92 ? -8.898 -2.09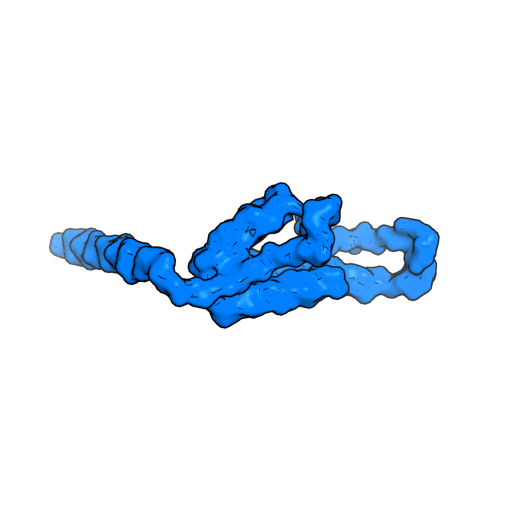7 -5.453 1.00 91.50 92 GLN A O 1
ATOM 758 N N . ALA A 1 93 ? -8.210 -1.570 -3.374 1.00 91.25 93 ALA A N 1
ATOM 759 C CA . ALA A 1 93 ? -8.292 -0.125 -3.557 1.00 91.25 93 ALA A CA 1
ATOM 760 C C . ALA A 1 93 ? -7.386 0.359 -4.697 1.00 91.25 93 ALA A C 1
ATOM 762 O O . ALA A 1 93 ? -7.851 1.077 -5.578 1.00 91.25 93 ALA A O 1
ATOM 763 N N . LEU A 1 94 ? -6.139 -0.115 -4.751 1.00 89.62 94 LEU A N 1
ATOM 764 C CA . LEU A 1 94 ? -5.203 0.199 -5.830 1.00 89.62 94 LEU A CA 1
ATOM 765 C C . LEU A 1 94 ? -5.750 -0.217 -7.204 1.00 89.62 94 LEU A C 1
ATOM 767 O O . LEU A 1 94 ? -5.697 0.568 -8.146 1.00 89.62 94 LEU A O 1
ATOM 771 N N . LYS A 1 95 ? -6.355 -1.410 -7.313 1.00 88.44 95 LYS A N 1
ATOM 772 C CA . LYS A 1 95 ? -6.974 -1.903 -8.561 1.00 88.44 95 LYS A CA 1
ATOM 773 C C . LYS A 1 95 ? -8.151 -1.062 -9.053 1.00 88.44 95 LYS A C 1
ATOM 775 O O . LYS A 1 95 ? -8.549 -1.205 -10.204 1.00 88.44 95 LYS A O 1
ATOM 780 N N . THR A 1 96 ? -8.754 -0.236 -8.196 1.00 88.81 96 THR A N 1
ATOM 781 C CA . THR A 1 96 ? -9.825 0.672 -8.631 1.00 88.81 96 THR A CA 1
ATOM 782 C C . THR A 1 96 ? -9.304 1.898 -9.369 1.00 88.81 96 THR A C 1
ATOM 784 O O . THR A 1 96 ? -10.118 2.610 -9.951 1.00 88.81 96 THR A O 1
ATOM 787 N N . GLU A 1 97 ? -7.995 2.165 -9.296 1.00 85.25 97 GLU A N 1
ATOM 788 C CA . GLU A 1 97 ? -7.344 3.377 -9.807 1.00 85.25 97 GLU A CA 1
ATOM 789 C C . GLU A 1 97 ? -7.932 4.686 -9.246 1.00 85.25 97 GLU A C 1
ATOM 791 O O . GLU A 1 97 ? -7.741 5.769 -9.790 1.00 85.25 97 GLU A O 1
ATOM 796 N N . LYS A 1 98 ? -8.658 4.610 -8.122 1.00 86.88 98 LYS A N 1
ATOM 797 C CA . LYS A 1 98 ? -9.289 5.765 -7.479 1.00 86.88 98 LYS A CA 1
ATOM 798 C C . LYS A 1 98 ? -8.528 6.152 -6.227 1.00 86.88 98 LYS A C 1
ATOM 800 O O . LYS A 1 98 ? -8.530 5.419 -5.239 1.00 86.88 98 LYS A O 1
ATOM 805 N N . LEU A 1 99 ? -7.974 7.362 -6.243 1.00 88.31 99 LEU A N 1
ATOM 806 C CA . LEU A 1 99 ? -7.286 7.957 -5.097 1.00 88.31 99 LEU A CA 1
ATOM 807 C C . LEU A 1 99 ? -8.151 7.940 -3.826 1.00 88.31 99 L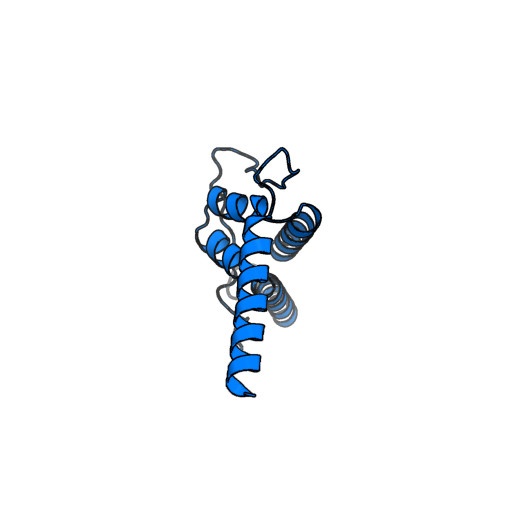EU A C 1
ATOM 809 O O . LEU A 1 99 ? -7.658 7.628 -2.746 1.00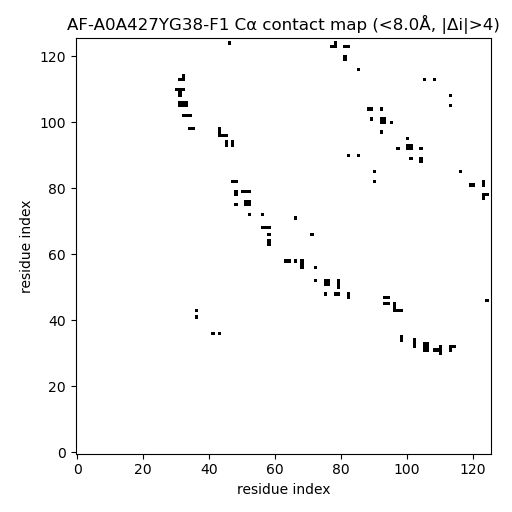 88.31 99 LEU A O 1
ATOM 813 N N . ASP A 1 100 ? -9.452 8.206 -3.961 1.00 89.94 100 ASP A N 1
ATOM 814 C CA . ASP A 1 100 ? -10.393 8.202 -2.837 1.00 89.94 100 ASP A CA 1
ATOM 815 C C . ASP A 1 100 ? -10.515 6.829 -2.166 1.00 89.94 100 ASP A C 1
ATOM 817 O O . ASP A 1 100 ? -10.619 6.748 -0.944 1.00 89.94 100 ASP A O 1
ATOM 821 N N . GLU A 1 101 ? -10.494 5.739 -2.938 1.00 91.12 101 GLU A N 1
ATOM 822 C CA . GLU A 1 101 ? -10.570 4.385 -2.377 1.00 91.12 101 GLU A CA 1
ATOM 823 C C . GLU A 1 101 ? -9.277 4.019 -1.645 1.00 91.12 101 GLU A C 1
ATOM 825 O O . GLU A 1 101 ? -9.328 3.423 -0.569 1.00 91.12 101 GLU A O 1
ATOM 830 N N . VAL A 1 102 ? -8.123 4.436 -2.170 1.00 90.88 102 VAL A N 1
ATOM 831 C CA . VAL A 1 102 ? -6.826 4.243 -1.504 1.00 90.88 102 VAL A CA 1
ATOM 832 C C . VAL A 1 102 ? -6.765 5.049 -0.204 1.00 90.88 102 VAL A C 1
ATOM 834 O O . VAL A 1 102 ? -6.438 4.502 0.848 1.00 90.88 102 VAL A O 1
ATOM 837 N N . ASN A 1 103 ? -7.180 6.317 -0.237 1.00 91.94 103 ASN A N 1
ATOM 838 C CA . ASN A 1 103 ? -7.224 7.183 0.941 1.00 91.94 103 ASN A CA 1
ATOM 839 C C . ASN A 1 103 ? -8.175 6.659 2.028 1.00 91.94 103 ASN A C 1
ATOM 841 O O . ASN A 1 103 ? -7.857 6.768 3.208 1.00 91.94 103 ASN A O 1
ATOM 845 N N . LYS A 1 104 ? -9.305 6.029 1.670 1.00 92.00 104 LYS A N 1
ATOM 846 C CA . LYS A 1 104 ? -10.187 5.363 2.651 1.00 92.00 104 LYS A CA 1
ATOM 847 C C . LYS A 1 104 ? -9.489 4.225 3.390 1.00 92.00 104 LYS A C 1
ATOM 849 O O . LYS A 1 104 ? -9.785 4.000 4.561 1.00 92.00 104 LYS A O 1
ATOM 854 N N . VAL A 1 105 ? -8.613 3.485 2.710 1.00 92.12 105 VAL A N 1
ATOM 855 C CA . VAL A 1 105 ? -7.837 2.404 3.328 1.00 92.12 105 VAL A CA 1
ATOM 856 C C . VAL A 1 105 ? -6.738 2.983 4.219 1.00 92.12 105 VAL A C 1
ATOM 858 O O . VAL A 1 105 ? -6.618 2.554 5.365 1.00 92.12 105 VAL A O 1
ATOM 861 N N . LEU A 1 106 ? -6.008 4.002 3.752 1.00 90.69 106 LEU A N 1
ATOM 862 C CA . LEU A 1 106 ? -4.977 4.687 4.545 1.00 90.69 106 LEU A CA 1
ATOM 863 C C . LEU A 1 106 ? -5.552 5.359 5.802 1.00 90.69 106 LEU A C 1
ATOM 865 O O . LEU A 1 106 ? -4.957 5.264 6.870 1.00 90.69 106 LEU A O 1
ATOM 869 N N . ALA A 1 107 ? -6.749 5.945 5.716 1.00 89.56 107 ALA A N 1
ATOM 870 C CA . ALA A 1 107 ? -7.444 6.569 6.846 1.00 89.56 107 ALA A CA 1
ATOM 871 C C . ALA A 1 107 ? -7.786 5.593 7.989 1.00 89.56 107 ALA A C 1
ATOM 873 O O . ALA A 1 107 ? -7.998 6.014 9.125 1.00 89.56 107 ALA A O 1
ATOM 874 N N . ARG A 1 108 ? -7.866 4.287 7.699 1.00 88.75 108 ARG A N 1
ATOM 875 C CA . ARG A 1 108 ? -8.121 3.233 8.697 1.00 88.75 108 ARG A CA 1
ATOM 876 C C . ARG A 1 108 ? -6.835 2.693 9.328 1.00 88.75 108 ARG A C 1
ATOM 878 O O . ARG A 1 108 ? -6.909 1.980 10.326 1.00 88.75 108 ARG A O 1
ATOM 885 N N . MET A 1 109 ? -5.674 2.998 8.751 1.00 87.88 109 MET A N 1
ATOM 886 C CA . MET A 1 109 ? -4.369 2.572 9.254 1.00 87.88 109 MET A CA 1
ATOM 887 C C . MET A 1 109 ? -3.855 3.542 10.322 1.00 87.88 109 MET A C 1
ATOM 889 O O . MET A 1 109 ? -4.229 4.712 10.369 1.00 87.88 109 MET A O 1
ATOM 893 N N . LYS A 1 110 ? -2.963 3.063 11.195 1.00 89.69 110 LYS A N 1
ATOM 894 C CA . LYS A 1 110 ? -2.209 3.95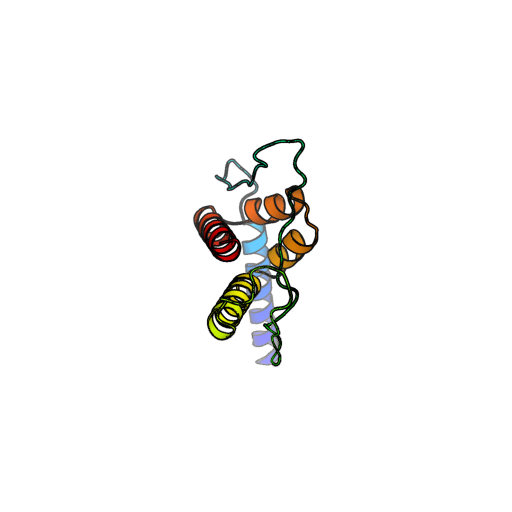7 12.090 1.00 89.69 110 LYS A CA 1
ATOM 895 C C . LYS A 1 110 ? -1.152 4.703 11.279 1.00 89.69 110 LYS A C 1
ATOM 897 O O . LYS A 1 110 ? -0.595 4.109 10.364 1.00 89.69 110 LYS A O 1
ATOM 902 N N . VAL A 1 111 ? -0.808 5.935 11.666 1.00 89.38 111 VAL A N 1
ATOM 903 C CA . VAL A 1 111 ? 0.213 6.749 10.969 1.00 89.38 111 VAL A CA 1
ATOM 904 C C . VAL A 1 111 ? 1.487 5.964 10.633 1.00 89.38 111 VAL A C 1
ATOM 906 O O . VAL A 1 111 ? 1.816 5.922 9.453 1.00 89.38 111 VAL A O 1
ATOM 909 N N . PRO A 1 112 ? 2.138 5.244 11.574 1.00 91.25 112 PRO A N 1
ATOM 910 C CA . PRO A 1 112 ? 3.374 4.529 11.248 1.00 91.25 112 PRO A CA 1
ATOM 911 C C . PRO A 1 112 ? 3.166 3.422 10.207 1.00 91.25 112 PRO A C 1
ATOM 913 O O . PRO A 1 112 ? 4.015 3.183 9.361 1.00 91.25 112 PRO A O 1
ATOM 916 N N . GLU A 1 113 ? 2.010 2.755 10.242 1.00 89.88 113 GLU A N 1
ATOM 917 C CA . GLU A 1 113 ? 1.672 1.723 9.260 1.00 89.88 113 GLU A CA 1
ATOM 918 C C . GLU A 1 113 ? 1.389 2.339 7.884 1.00 89.88 113 GLU A C 1
ATOM 920 O O . GLU A 1 113 ? 1.816 1.807 6.862 1.00 89.88 113 GLU A O 1
ATOM 925 N N . ALA A 1 114 ? 0.678 3.466 7.854 1.00 91.31 114 ALA A N 1
ATOM 926 C CA . ALA A 1 114 ? 0.381 4.180 6.622 1.00 91.31 114 ALA A CA 1
ATOM 927 C C . ALA A 1 114 ? 1.659 4.745 5.975 1.00 91.31 114 ALA A C 1
ATOM 929 O O . ALA A 1 114 ? 1.800 4.671 4.758 1.00 91.31 114 ALA A O 1
ATOM 930 N N . GLU A 1 115 ? 2.606 5.250 6.770 1.00 91.88 115 GLU A N 1
ATOM 931 C CA . GLU A 1 115 ? 3.927 5.692 6.304 1.00 91.88 115 GLU A CA 1
ATOM 932 C C . GLU A 1 115 ? 4.718 4.545 5.667 1.00 91.88 115 GLU A C 1
ATOM 934 O O . GLU A 1 115 ? 5.162 4.682 4.529 1.00 91.88 115 GLU A O 1
ATOM 939 N N . GLU A 1 116 ? 4.820 3.391 6.339 1.00 92.69 116 GLU A N 1
ATOM 940 C CA . GLU A 1 116 ? 5.494 2.203 5.788 1.00 92.69 116 GLU A CA 1
ATOM 941 C C . GLU A 1 116 ? 4.865 1.742 4.465 1.00 92.69 116 GLU A C 1
ATOM 943 O O . GLU A 1 116 ? 5.555 1.299 3.544 1.00 92.69 116 GLU A O 1
ATOM 948 N N . VAL A 1 117 ? 3.536 1.822 4.358 1.00 91.62 117 VAL A N 1
ATOM 949 C CA . VAL A 1 117 ? 2.817 1.492 3.125 1.00 91.62 117 VAL A CA 1
ATOM 950 C C . VAL A 1 117 ? 3.162 2.475 2.009 1.00 91.62 117 VAL A C 1
ATOM 952 O O . VAL A 1 117 ? 3.442 2.041 0.893 1.00 91.62 117 VAL A O 1
ATOM 955 N N . VAL A 1 118 ? 3.157 3.779 2.291 1.00 90.75 118 VAL A N 1
ATOM 956 C CA . VAL A 1 118 ? 3.474 4.815 1.297 1.00 90.75 118 VAL A CA 1
ATOM 957 C C . VAL A 1 118 ? 4.930 4.716 0.842 1.00 90.75 118 VAL A C 1
ATOM 959 O O . VAL A 1 118 ? 5.189 4.813 -0.356 1.00 90.75 118 VAL A O 1
ATOM 962 N N . GLU A 1 119 ? 5.867 4.448 1.752 1.00 91.69 119 GLU A N 1
ATOM 963 C CA . GLU A 1 119 ? 7.280 4.222 1.421 1.00 91.69 119 GLU A CA 1
ATOM 964 C C . GLU A 1 119 ? 7.442 3.031 0.465 1.00 91.69 119 GLU A C 1
ATOM 966 O O . GLU A 1 119 ? 8.063 3.153 -0.590 1.00 91.69 119 GLU A O 1
ATOM 971 N N . LYS A 1 120 ? 6.790 1.900 0.764 1.00 91.00 120 LYS A N 1
ATOM 972 C CA . LYS A 1 120 ? 6.777 0.730 -0.126 1.00 91.00 120 LYS A CA 1
ATOM 973 C C . LYS A 1 120 ? 6.141 1.028 -1.482 1.00 91.00 120 LYS A C 1
ATOM 975 O O . LYS A 1 120 ? 6.610 0.525 -2.498 1.00 91.00 120 LYS A O 1
ATOM 980 N N . MET A 1 121 ? 5.077 1.830 -1.523 1.00 86.81 121 MET A N 1
ATOM 981 C CA . MET A 1 121 ? 4.462 2.245 -2.788 1.00 86.81 121 MET A CA 1
ATOM 982 C C . MET A 1 121 ? 5.422 3.088 -3.636 1.00 86.81 121 MET A C 1
ATOM 984 O O . MET A 1 121 ? 5.480 2.881 -4.842 1.00 86.81 121 MET A O 1
ATOM 988 N N . GLN A 1 122 ? 6.198 3.985 -3.023 1.00 85.81 122 GLN A N 1
ATOM 989 C CA . GLN A 1 122 ? 7.222 4.767 -3.724 1.00 85.81 122 GLN A CA 1
ATOM 990 C C . GLN A 1 122 ? 8.363 3.880 -4.234 1.00 85.81 122 GLN A C 1
ATOM 992 O O . GLN A 1 122 ? 8.776 4.013 -5.382 1.00 85.81 122 GLN A O 1
ATOM 997 N N . GLU A 1 123 ? 8.825 2.931 -3.418 1.00 86.31 123 GLU A N 1
ATOM 998 C CA . GLU A 1 123 ? 9.846 1.956 -3.813 1.00 86.31 123 GLU A CA 1
ATOM 999 C C . GLU A 1 123 ? 9.390 1.081 -4.990 1.00 86.31 123 GLU A C 1
ATOM 1001 O O . GLU A 1 123 ? 10.192 0.727 -5.849 1.00 86.31 123 GLU A O 1
ATOM 1006 N N . GLY A 1 124 ? 8.099 0.747 -5.034 1.00 77.06 124 GLY A N 1
ATOM 1007 C CA . GLY A 1 124 ? 7.489 0.010 -6.132 1.00 77.06 124 GLY A CA 1
ATOM 1008 C C . GLY A 1 124 ? 7.172 0.855 -7.367 1.00 77.06 124 GLY A C 1
ATOM 1009 O O . GLY A 1 124 ? 6.797 0.271 -8.372 1.00 77.06 124 GLY A O 1
ATOM 1010 N N . GLU A 1 125 ? 7.273 2.184 -7.332 1.00 70.12 125 GLU A N 1
ATOM 1011 C CA . GLU A 1 125 ? 7.090 3.060 -8.505 1.00 70.12 125 GLU A CA 1
ATOM 1012 C C . GLU A 1 125 ? 8.426 3.444 -9.159 1.00 70.12 125 GLU A C 1
ATOM 1014 O O . GLU A 1 125 ? 8.456 3.666 -10.374 1.00 70.12 125 GLU A O 1
ATOM 1019 N N . CYS A 1 126 ? 9.509 3.499 -8.372 1.00 44.34 126 CYS A N 1
ATOM 1020 C CA . CYS A 1 126 ? 10.881 3.636 -8.867 1.00 44.34 126 CYS A CA 1
ATOM 1021 C C . CYS A 1 126 ? 11.308 2.445 -9.721 1.00 44.34 126 CYS A C 1
ATOM 1023 O O . CYS A 1 126 ? 10.797 1.329 -9.477 1.00 44.34 126 CYS A O 1
#

Foldseek 3Di:
DVVVVVVVVVVVVVVVVVVVVVPPDDPDDADFDADDDPDPPDQQAQPAQPAQDDPDDDDDDPPCPPDDPVVVNVLSRLLRVLLVPDDPQCNVLNVVSDSVSNRVVRRPDHPVVSVVNVVSSVVSVD

Organism: NCBI:txid1890683

pLDDT: mean 83.07, std 10.35, range [44.34, 94.0]

Solvent-accessible surface area (backbone atoms only — not comparable to full-atom values): 7738 Å² total; per-residue (Å²): 106,73,69,56,55,50,50,55,50,49,52,53,53,54,50,49,54,54,48,56,65,66,64,52,74,72,95,68,88,67,74,62,54,74,87,74,70,96,44,95,85,61,80,69,74,69,89,71,72,93,54,72,59,65,94,83,74,78,78,83,61,94,82,37,88,84,59,56,65,66,60,54,42,52,51,44,38,50,35,30,53,52,56,66,70,47,56,71,68,52,52,52,20,51,74,65,47,38,69,69,50,39,34,59,50,31,57,72,37,54,48,74,58,33,50,55,50,50,53,49,51,51,61,47,71,102

InterPro domains:
  IPR004918 Cdc37 [PTHR12800] (1-124)
  IPR013873 Cdc37, C-terminal [PF08564] (77-125)
  IPR013873 Cdc37, C-terminal [SM01069] (46-125)

Radius of gyration: 21.3 Å; Cα contacts (8 Å, |Δi|>4): 74; chains: 1; bounding box: 40×50×59 Å